Protein AF-A0A939WWM7-F1 (afdb_monomer)

Solvent-accessible surface area (backbone atoms only — not comparable to full-atom values): 6282 Å² total; per-residue (Å²): 135,84,80,82,73,58,100,66,80,83,61,87,81,67,61,42,78,47,67,44,63,43,90,88,46,61,88,65,40,37,91,85,28,70,45,48,96,34,52,83,84,66,81,53,96,76,61,86,87,79,91,80,84,64,72,83,59,48,59,60,50,53,58,55,54,50,64,67,56,76,75,67,77,90,77,80,84,76,83,79,77,84,83,83,85,86,86,131

Sequence (88 aa):
MEKEISPGEGRYHVELLIVGSNANNGANCGVSYANSNNEFGNSNTNIGARLTFYFEKINAMFASLQRLRVGQGKATEHACEPVSMEGI

Radius of gyration: 27.4 Å; Cα contacts (8 Å, |Δi|>4): 46; chains: 1; bounding box: 35×76×69 Å

Mean predicted aligned error: 17.47 Å

Structure (mmCIF, N/CA/C/O backbone):
data_AF-A0A939WWM7-F1
#
_entry.id   AF-A0A939WWM7-F1
#
loop_
_atom_site.group_PDB
_atom_site.id
_atom_site.type_symbol
_atom_site.label_atom_id
_atom_site.label_alt_id
_atom_site.label_comp_id
_atom_site.label_asym_id
_atom_site.label_entity_id
_atom_site.label_seq_id
_atom_site.pdbx_PDB_ins_code
_atom_site.Cartn_x
_atom_site.Cartn_y
_atom_site.Cartn_z
_atom_site.occupancy
_atom_site.B_iso_or_equiv
_atom_site.auth_seq_id
_atom_site.auth_comp_id
_atom_site.auth_asym_id
_atom_site.auth_atom_id
_atom_site.pdbx_PDB_model_num
ATOM 1 N N . MET A 1 1 ? -3.153 -35.614 31.224 1.00 44.78 1 MET A N 1
ATOM 2 C CA . MET A 1 1 ? -1.900 -34.961 30.798 1.00 44.78 1 MET A CA 1
ATOM 3 C C . MET A 1 1 ? -2.309 -33.631 30.202 1.00 44.78 1 MET A C 1
ATOM 5 O O . MET A 1 1 ? -2.840 -33.608 29.100 1.00 44.78 1 MET A O 1
ATOM 9 N N . GLU A 1 2 ? -2.223 -32.566 30.990 1.00 49.66 2 GLU A N 1
ATOM 10 C CA . GLU A 1 2 ? -2.532 -31.213 30.525 1.00 49.66 2 GLU A CA 1
ATOM 11 C C . GLU A 1 2 ? -1.347 -30.734 29.685 1.00 49.66 2 GLU A C 1
ATOM 13 O O . GLU A 1 2 ? -0.198 -30.846 30.113 1.00 49.66 2 GLU A O 1
ATOM 18 N N . LYS A 1 3 ? -1.609 -30.305 28.447 1.00 61.03 3 LYS A N 1
ATOM 19 C CA . LYS A 1 3 ? -0.574 -29.756 27.571 1.00 61.03 3 LYS A CA 1
ATOM 20 C C . LYS A 1 3 ? -0.290 -28.341 28.065 1.00 61.03 3 LYS A C 1
ATOM 22 O O . LYS A 1 3 ? -1.149 -27.473 27.941 1.00 61.03 3 LYS A O 1
ATOM 27 N N . GLU A 1 4 ? 0.880 -28.134 28.654 1.00 56.75 4 GLU A N 1
ATOM 28 C CA . GLU A 1 4 ? 1.364 -26.803 29.008 1.00 56.75 4 GLU A CA 1
ATOM 29 C C . GLU A 1 4 ? 1.530 -26.007 27.706 1.00 56.75 4 GLU A C 1
ATOM 31 O O . GLU A 1 4 ? 2.348 -26.343 26.849 1.00 56.75 4 GLU A O 1
ATOM 36 N N . ILE A 1 5 ? 0.651 -25.026 27.506 1.00 64.00 5 ILE A N 1
ATOM 37 C CA . ILE A 1 5 ? 0.673 -24.139 26.345 1.00 64.00 5 ILE A CA 1
ATOM 38 C C . ILE A 1 5 ? 1.782 -23.130 26.610 1.00 64.00 5 ILE A C 1
ATOM 40 O O . ILE A 1 5 ? 1.733 -22.390 27.596 1.00 64.00 5 ILE A O 1
ATOM 44 N N . SER A 1 6 ? 2.795 -23.118 25.749 1.00 61.16 6 SER A N 1
ATOM 45 C CA . SER A 1 6 ? 3.921 -22.198 25.884 1.00 61.16 6 SER A CA 1
ATOM 46 C C . SER A 1 6 ? 3.422 -20.740 25.887 1.00 61.16 6 SER A C 1
ATOM 48 O O . SER A 1 6 ? 2.441 -20.433 25.196 1.00 61.16 6 SER A O 1
ATOM 50 N N . PRO A 1 7 ? 4.047 -19.816 26.647 1.00 55.53 7 PRO A N 1
ATOM 51 C CA . PRO A 1 7 ? 3.652 -18.410 26.662 1.00 55.53 7 PRO A CA 1
ATOM 52 C C . PRO A 1 7 ? 3.882 -17.779 25.276 1.00 55.53 7 PRO A C 1
ATOM 54 O O . PRO A 1 7 ? 4.940 -17.234 24.981 1.00 55.53 7 PRO A O 1
ATOM 57 N N . GLY A 1 8 ? 2.886 -17.903 24.399 1.00 57.50 8 GLY A N 1
ATOM 58 C CA . GLY A 1 8 ? 2.960 -17.541 22.982 1.00 57.50 8 GLY A CA 1
ATOM 59 C C . GLY A 1 8 ? 1.923 -18.267 22.120 1.00 57.50 8 GLY A C 1
ATOM 60 O O . GLY A 1 8 ? 1.343 -17.658 21.229 1.00 57.50 8 GLY A O 1
ATOM 61 N N . GLU A 1 9 ? 1.585 -19.517 22.448 1.00 58.38 9 GLU A N 1
ATOM 62 C CA . GLU A 1 9 ? 0.667 -20.367 21.662 1.00 58.38 9 GLU A CA 1
ATOM 63 C C . GLU A 1 9 ? -0.829 -19.996 21.796 1.00 58.38 9 GLU A C 1
ATOM 65 O O . GLU A 1 9 ? -1.681 -20.627 21.177 1.00 58.38 9 GLU A O 1
ATOM 70 N N . GLY A 1 10 ? -1.168 -18.966 22.584 1.00 53.56 10 GLY A N 1
ATOM 71 C CA . GLY A 1 10 ? -2.546 -18.503 22.811 1.00 53.56 10 GLY A CA 1
ATOM 72 C C . GLY A 1 10 ? -2.868 -17.101 22.283 1.00 53.56 10 GLY A C 1
ATOM 73 O O . GLY A 1 10 ? -3.938 -16.571 22.584 1.00 53.56 10 GLY A O 1
ATOM 74 N N . ARG A 1 11 ? -1.954 -16.452 21.550 1.00 63.06 11 ARG A N 1
ATOM 75 C CA . ARG A 1 11 ? -2.196 -15.113 20.992 1.00 63.06 11 ARG A CA 1
ATOM 76 C C . ARG A 1 11 ? -2.729 -15.237 19.570 1.00 63.06 11 ARG A C 1
ATOM 78 O O . ARG A 1 11 ? -2.107 -15.877 18.730 1.00 63.06 11 ARG A O 1
ATOM 85 N N . TYR A 1 12 ? -3.863 -14.595 19.293 1.00 67.12 12 TYR A N 1
ATOM 86 C CA . TYR A 1 12 ? -4.309 -14.371 17.920 1.00 67.12 12 TYR A CA 1
ATOM 87 C C . TYR A 1 12 ? -3.235 -13.546 17.202 1.00 67.12 12 TYR A C 1
ATOM 89 O O . TYR A 1 12 ? -3.100 -12.347 17.446 1.00 67.12 12 TYR A O 1
ATOM 97 N N . HIS A 1 13 ? -2.436 -14.201 16.364 1.00 72.00 13 HIS A N 1
ATOM 98 C CA . HIS A 1 13 ? -1.497 -13.523 15.484 1.00 72.00 13 HIS A CA 1
ATOM 99 C C . HIS A 1 13 ? -2.292 -12.910 14.333 1.00 72.00 13 HIS A C 1
ATOM 101 O O . HIS A 1 13 ? -2.876 -13.619 13.515 1.00 72.00 13 HIS A O 1
ATOM 107 N N . VAL A 1 14 ? -2.375 -11.579 14.325 1.00 80.81 14 VAL A N 1
ATOM 108 C CA . VAL A 1 14 ? -3.021 -10.818 13.256 1.00 80.81 14 VAL A CA 1
ATOM 109 C C . VAL A 1 14 ? -1.946 -10.360 12.286 1.00 80.81 14 VAL A C 1
ATOM 111 O O . VAL A 1 14 ? -1.095 -9.536 12.619 1.00 80.81 14 VAL A O 1
ATOM 114 N N . GLU A 1 15 ? -2.016 -10.911 11.084 1.00 89.81 15 GLU A N 1
ATOM 115 C CA . GLU A 1 15 ? -1.141 -10.603 9.963 1.00 89.81 15 GLU A CA 1
ATOM 116 C C . GLU A 1 15 ? 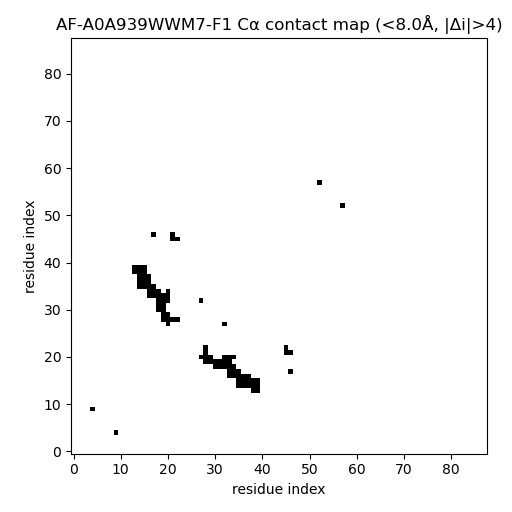-1.779 -9.552 9.044 1.00 89.81 15 GLU A C 1
ATOM 118 O O . GLU A 1 15 ? -2.970 -9.619 8.723 1.00 89.81 15 GLU A O 1
ATOM 123 N N . LEU A 1 16 ? -0.988 -8.567 8.615 1.00 89.38 16 LEU A N 1
ATOM 124 C CA . LEU A 1 16 ? -1.420 -7.518 7.699 1.00 89.38 16 LEU A CA 1
ATOM 125 C C . LEU A 1 16 ? -1.139 -7.926 6.249 1.00 89.38 16 LEU A C 1
ATOM 127 O O . LEU A 1 16 ? -0.001 -8.197 5.864 1.00 89.38 16 LEU A O 1
ATOM 131 N N . LEU A 1 17 ? -2.187 -7.903 5.425 1.00 91.62 17 LEU A N 1
ATOM 132 C CA . LEU A 1 17 ? -2.082 -8.204 4.003 1.00 91.62 17 LEU A CA 1
ATOM 133 C C . LEU A 1 17 ? -1.570 -6.995 3.213 1.00 91.62 17 LEU A C 1
ATOM 135 O O . LEU A 1 17 ? -2.205 -5.940 3.184 1.00 91.62 17 LEU A O 1
ATOM 139 N N . ILE A 1 18 ? -0.464 -7.181 2.500 1.00 93.06 18 ILE A N 1
ATOM 140 C CA . ILE A 1 18 ? 0.086 -6.211 1.551 1.00 93.06 18 ILE A CA 1
ATOM 141 C C . ILE A 1 18 ? -0.108 -6.751 0.140 1.00 93.06 18 ILE A C 1
ATOM 143 O O . ILE A 1 18 ? 0.266 -7.887 -0.151 1.00 93.06 18 ILE A O 1
ATOM 147 N N . VAL A 1 19 ? -0.671 -5.931 -0.746 1.00 93.31 19 VAL A N 1
ATOM 148 C CA . VAL A 1 19 ? -0.999 -6.309 -2.128 1.00 93.31 19 VAL A CA 1
ATOM 149 C C . VAL A 1 19 ? -0.214 -5.477 -3.141 1.00 93.31 19 VAL A C 1
ATOM 151 O O . VAL A 1 19 ? 0.137 -4.328 -2.877 1.00 93.31 19 VAL A O 1
ATOM 154 N N . GLY A 1 20 ? 0.060 -6.047 -4.316 1.00 91.75 20 GLY A N 1
ATOM 155 C CA . GLY A 1 20 ? 0.701 -5.344 -5.437 1.00 91.75 20 GLY A CA 1
ATOM 156 C C . GLY A 1 20 ? 2.235 -5.371 -5.470 1.00 91.75 20 GLY A C 1
ATOM 157 O O . GLY A 1 20 ? 2.801 -5.062 -6.516 1.00 91.75 20 GLY A O 1
ATOM 158 N N . SER A 1 21 ? 2.897 -5.841 -4.401 1.00 91.81 21 SER A N 1
ATOM 159 C CA . SER A 1 21 ? 4.358 -6.059 -4.327 1.00 91.81 21 SER A CA 1
ATOM 160 C C . SER A 1 21 ? 5.216 -4.780 -4.234 1.00 91.81 21 SER A C 1
ATOM 162 O O . SER A 1 21 ? 4.683 -3.680 -4.093 1.00 91.81 21 SER A O 1
ATOM 164 N N . ASN A 1 22 ? 6.548 -4.918 -4.270 1.00 92.06 22 ASN A N 1
ATOM 165 C CA . ASN A 1 22 ? 7.506 -3.804 -4.344 1.00 92.06 22 ASN A CA 1
ATOM 166 C C . ASN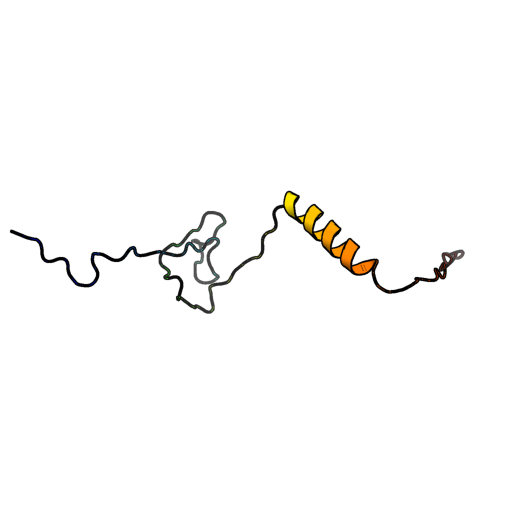 A 1 22 ? 8.607 -4.048 -5.400 1.00 92.06 22 ASN A C 1
ATOM 168 O O . ASN A 1 22 ? 8.676 -5.110 -6.012 1.00 92.06 22 ASN A O 1
ATOM 172 N N . ALA A 1 23 ? 9.487 -3.064 -5.621 1.00 91.50 23 ALA A N 1
ATOM 173 C CA . ALA A 1 23 ? 10.512 -3.115 -6.673 1.00 9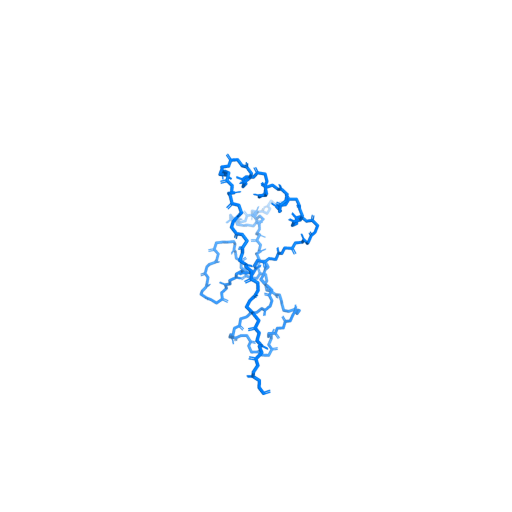1.50 23 ALA A CA 1
ATOM 174 C C . ALA A 1 23 ? 11.492 -4.303 -6.562 1.00 91.50 23 ALA A C 1
ATOM 176 O O . ALA A 1 23 ? 12.046 -4.734 -7.572 1.00 91.50 23 ALA A O 1
ATOM 177 N N . ASN A 1 24 ? 11.678 -4.867 -5.366 1.00 92.06 24 ASN A N 1
ATOM 178 C CA . ASN A 1 24 ? 12.599 -5.980 -5.126 1.00 92.06 24 ASN A CA 1
ATOM 179 C C . ASN A 1 24 ? 11.986 -7.345 -5.479 1.00 92.06 24 ASN A C 1
ATOM 181 O O . ASN A 1 24 ? 12.693 -8.350 -5.476 1.00 92.06 24 ASN A O 1
ATOM 185 N N . ASN A 1 25 ? 10.682 -7.412 -5.761 1.00 90.19 25 ASN A N 1
ATOM 186 C CA . ASN A 1 25 ? 9.980 -8.673 -5.987 1.00 90.19 25 ASN A CA 1
ATOM 187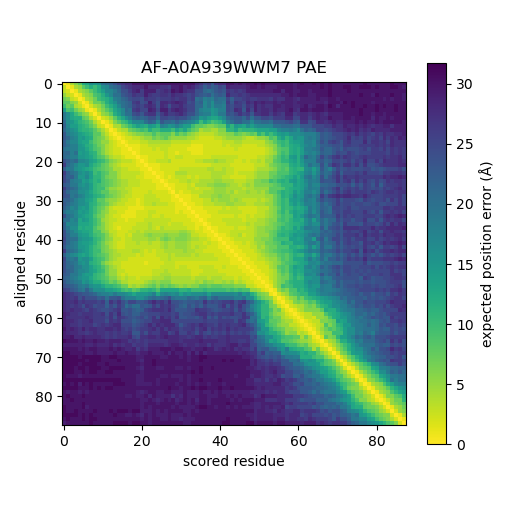 C C . ASN A 1 25 ? 10.081 -9.200 -7.432 1.00 90.19 25 ASN A C 1
ATOM 189 O O . ASN A 1 25 ? 9.701 -10.346 -7.682 1.00 90.19 25 ASN A O 1
ATOM 193 N N . GLY A 1 26 ? 10.620 -8.420 -8.376 1.00 93.12 26 GLY A N 1
ATOM 194 C CA . GLY A 1 26 ? 10.888 -8.868 -9.747 1.00 93.12 26 GLY A CA 1
ATOM 195 C C . GLY A 1 26 ? 9.654 -9.453 -10.447 1.00 93.12 26 GLY A C 1
ATOM 196 O O . GLY A 1 26 ? 8.608 -8.814 -10.515 1.00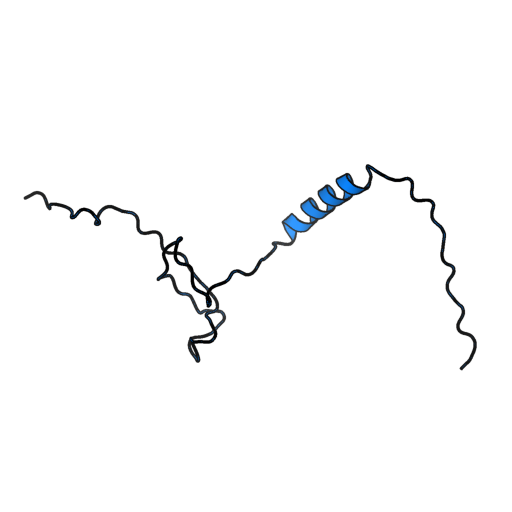 93.12 26 GLY A O 1
ATOM 197 N N . ALA A 1 27 ? 9.766 -10.683 -10.956 1.00 92.56 27 ALA A N 1
ATOM 198 C CA . ALA A 1 27 ? 8.674 -11.369 -11.657 1.00 92.56 27 ALA A CA 1
ATOM 199 C C . ALA A 1 27 ? 7.487 -11.761 -10.754 1.00 92.56 27 ALA A C 1
ATOM 201 O O . ALA A 1 27 ? 6.419 -12.078 -11.268 1.00 92.56 27 ALA A O 1
ATOM 202 N N . ASN A 1 28 ? 7.648 -11.720 -9.427 1.00 89.56 28 ASN A N 1
ATOM 203 C CA . ASN A 1 28 ? 6.548 -11.974 -8.494 1.00 89.56 28 ASN A CA 1
ATOM 204 C C . ASN A 1 28 ? 5.630 -10.751 -8.332 1.00 89.56 28 ASN A C 1
ATOM 206 O O . ASN A 1 28 ? 4.583 -10.852 -7.698 1.00 89.56 28 ASN A O 1
ATOM 210 N N . CYS A 1 29 ? 5.996 -9.592 -8.884 1.00 90.75 29 CYS A N 1
ATOM 211 C CA . CYS A 1 29 ? 5.131 -8.420 -8.903 1.00 90.75 29 CYS A CA 1
ATOM 212 C C . CYS A 1 29 ? 3.868 -8.667 -9.738 1.00 90.75 29 CYS A C 1
ATOM 214 O O . CYS A 1 29 ? 3.921 -9.266 -10.810 1.00 90.75 29 CYS A O 1
ATOM 216 N N . GLY A 1 30 ? 2.728 -8.133 -9.296 1.00 90.38 30 GLY A N 1
ATOM 217 C CA . GLY A 1 30 ? 1.498 -8.200 -10.080 1.00 90.38 30 GLY A CA 1
ATOM 218 C C . GLY A 1 30 ? 0.249 -7.806 -9.305 1.00 90.38 30 GLY A C 1
ATOM 219 O O . GLY A 1 30 ? 0.255 -7.715 -8.079 1.00 90.38 30 GLY A O 1
ATOM 220 N N . VAL A 1 31 ? -0.849 -7.608 -10.038 1.00 88.50 31 VAL A N 1
ATOM 221 C CA . VAL A 1 31 ? -2.163 -7.233 -9.478 1.00 88.50 31 VAL A CA 1
ATOM 222 C C . VAL A 1 31 ? -2.739 -8.280 -8.523 1.00 88.50 31 VAL A C 1
ATOM 224 O O . VAL A 1 31 ? -3.507 -7.934 -7.633 1.00 88.50 31 VAL A O 1
ATOM 227 N N . SER A 1 32 ? -2.331 -9.539 -8.684 1.00 91.00 32 SER A N 1
ATOM 228 C CA . SER A 1 32 ? -2.753 -10.658 -7.837 1.00 91.00 32 SER A CA 1
ATOM 229 C C . SER A 1 32 ? -1.740 -11.001 -6.742 1.00 91.00 32 SER A C 1
ATOM 231 O O . SER A 1 32 ? -1.956 -11.954 -5.999 1.00 91.00 32 SER A O 1
ATOM 233 N N . TYR A 1 33 ? -0.622 -10.272 -6.642 1.00 93.19 33 TYR A N 1
ATOM 234 C CA . TYR A 1 33 ? 0.373 -10.531 -5.605 1.00 93.19 33 TYR A CA 1
ATOM 235 C C . TYR A 1 33 ? -0.148 -10.080 -4.241 1.00 93.19 33 TYR A C 1
ATOM 237 O O . TYR A 1 33 ? -0.582 -8.934 -4.089 1.00 93.19 33 TYR A O 1
ATOM 245 N N . ALA A 1 34 ? -0.030 -10.958 -3.247 1.00 92.12 34 ALA A N 1
ATOM 246 C CA . ALA A 1 34 ? -0.417 -10.698 -1.872 1.00 92.12 34 ALA A CA 1
ATOM 247 C C . ALA A 1 34 ? 0.577 -11.353 -0.901 1.00 92.12 34 ALA A C 1
ATOM 249 O O . ALA A 1 34 ? 1.026 -12.475 -1.127 1.00 92.12 34 ALA A O 1
ATOM 250 N N . ASN A 1 35 ? 0.921 -10.649 0.175 1.00 90.81 35 ASN A N 1
ATOM 251 C CA . ASN A 1 35 ? 1.835 -11.115 1.216 1.00 90.81 35 ASN A CA 1
ATOM 252 C C . ASN A 1 35 ? 1.254 -10.798 2.600 1.00 90.81 35 ASN A C 1
ATOM 254 O O . ASN A 1 35 ? 1.022 -9.625 2.897 1.00 90.81 35 ASN A O 1
ATOM 258 N N . SER A 1 36 ? 1.035 -11.821 3.431 1.00 91.50 36 SER A N 1
ATOM 259 C CA . SER A 1 36 ? 0.521 -11.680 4.802 1.00 91.50 36 SER A CA 1
ATOM 260 C C . SER A 1 36 ? 1.609 -11.712 5.876 1.00 91.50 36 SER A C 1
ATOM 262 O O . SER A 1 36 ? 1.315 -11.451 7.030 1.00 91.50 36 SER A O 1
ATOM 264 N N . ASN A 1 37 ? 2.875 -11.950 5.531 1.00 90.69 37 ASN A N 1
ATOM 265 C CA . ASN A 1 37 ? 3.956 -12.099 6.509 1.00 90.69 37 ASN A CA 1
ATOM 266 C C . ASN A 1 37 ? 4.437 -10.744 7.075 1.00 90.69 37 ASN A C 1
ATOM 268 O O . ASN A 1 37 ? 5.590 -10.351 6.894 1.00 90.69 37 ASN A O 1
ATOM 272 N N . ASN A 1 38 ? 3.528 -9.979 7.679 1.00 87.94 38 ASN A N 1
ATOM 273 C CA . ASN A 1 38 ? 3.784 -8.682 8.291 1.00 87.94 38 ASN A CA 1
ATOM 274 C C . ASN A 1 38 ? 2.914 -8.515 9.536 1.00 87.94 38 ASN A C 1
ATOM 276 O O . ASN A 1 38 ? 1.692 -8.624 9.469 1.00 87.94 38 ASN A O 1
ATOM 280 N N . GLU A 1 39 ? 3.531 -8.165 10.659 1.00 89.81 39 GLU A N 1
ATOM 281 C CA . GLU A 1 39 ? 2.801 -7.675 11.828 1.00 89.81 39 GLU A CA 1
ATOM 282 C C . GLU A 1 39 ? 2.338 -6.226 11.608 1.00 89.81 39 GLU A C 1
ATOM 284 O O . GLU A 1 39 ? 2.943 -5.480 10.837 1.00 89.81 39 GLU A O 1
ATOM 289 N N . PHE A 1 40 ? 1.303 -5.781 12.329 1.00 86.50 40 PHE A N 1
ATOM 290 C CA . PHE A 1 40 ? 0.766 -4.415 12.201 1.00 86.50 40 PHE A CA 1
ATOM 291 C C . PHE A 1 40 ? 1.806 -3.314 12.488 1.00 86.50 40 PHE A C 1
ATOM 293 O O . PHE A 1 40 ? 1.727 -2.223 11.931 1.00 86.50 40 PHE A O 1
ATOM 300 N N . GLY A 1 41 ? 2.781 -3.595 13.359 1.00 87.44 41 GLY A N 1
ATOM 301 C CA . GLY A 1 41 ? 3.873 -2.677 13.691 1.00 87.44 41 GLY A CA 1
ATOM 302 C C . GLY A 1 41 ? 5.063 -2.729 12.730 1.00 87.44 41 GLY A C 1
ATOM 303 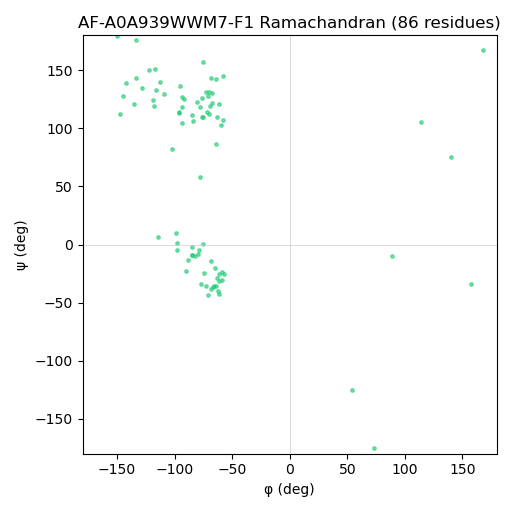O O . GLY A 1 41 ? 6.019 -1.979 12.924 1.00 87.44 41 GLY A O 1
ATOM 304 N N . ASN A 1 42 ? 5.039 -3.607 11.722 1.00 87.31 42 ASN A N 1
ATOM 305 C CA . ASN A 1 42 ? 6.138 -3.724 10.775 1.00 87.31 42 ASN A CA 1
ATOM 306 C C . ASN A 1 42 ? 6.207 -2.473 9.890 1.00 87.31 42 ASN A C 1
ATOM 308 O O . ASN A 1 42 ? 5.275 -2.164 9.148 1.00 87.31 42 ASN A O 1
ATOM 312 N N . SER A 1 43 ? 7.332 -1.767 9.960 1.00 90.25 43 SER A N 1
ATOM 313 C CA . SER A 1 43 ? 7.598 -0.577 9.163 1.00 90.25 43 SER A CA 1
ATOM 314 C C . SER A 1 43 ? 8.808 -0.834 8.279 1.00 90.25 43 SER A C 1
ATOM 316 O O . SER A 1 43 ? 9.906 -1.100 8.767 1.00 90.25 43 SER A O 1
ATOM 318 N N . ASN A 1 44 ? 8.603 -0.765 6.967 1.00 91.19 44 ASN A N 1
ATOM 319 C CA . ASN A 1 44 ? 9.648 -0.975 5.977 1.00 91.19 44 ASN A CA 1
ATOM 320 C C . ASN A 1 44 ? 9.585 0.126 4.920 1.00 91.19 44 ASN A C 1
ATOM 322 O O . ASN A 1 44 ? 8.504 0.547 4.513 1.00 91.19 44 ASN A O 1
ATOM 326 N N . THR A 1 45 ? 10.744 0.559 4.433 1.00 94.12 45 THR A N 1
ATOM 327 C CA . THR A 1 45 ? 10.866 1.609 3.414 1.00 94.12 45 THR A CA 1
ATOM 328 C C . THR A 1 45 ? 10.264 1.215 2.067 1.00 94.12 45 THR A C 1
ATOM 330 O O . THR A 1 45 ? 9.950 2.088 1.261 1.00 94.12 45 THR A O 1
ATOM 333 N N . ASN A 1 46 ? 10.086 -0.083 1.811 1.00 91.50 46 ASN A N 1
ATOM 334 C CA . ASN A 1 46 ? 9.502 -0.611 0.578 1.00 91.50 46 ASN A CA 1
ATOM 335 C C . ASN A 1 46 ? 8.011 -0.980 0.699 1.00 91.50 46 ASN A C 1
ATOM 337 O O . ASN A 1 46 ? 7.463 -1.603 -0.213 1.00 91.50 46 ASN A O 1
ATOM 341 N N . ILE A 1 47 ? 7.361 -0.602 1.802 1.00 91.62 47 ILE A N 1
ATOM 342 C CA . ILE A 1 47 ? 5.933 -0.798 2.051 1.00 91.62 47 ILE A CA 1
ATOM 343 C C . ILE A 1 47 ? 5.268 0.577 2.161 1.00 91.62 47 ILE A C 1
ATOM 345 O O . ILE A 1 47 ? 5.743 1.463 2.865 1.00 91.62 47 ILE A O 1
ATOM 349 N N . GLY A 1 48 ? 4.143 0.753 1.470 1.00 90.88 48 GLY A N 1
ATOM 350 C CA . GLY A 1 48 ? 3.345 1.976 1.515 1.00 90.88 48 GLY A CA 1
ATOM 351 C C . GLY A 1 48 ? 1.864 1.693 1.282 1.00 90.88 48 GLY A C 1
ATOM 352 O O . GLY A 1 48 ? 1.465 0.552 1.055 1.00 90.88 48 GLY A O 1
ATOM 353 N N . ALA A 1 49 ? 1.041 2.741 1.323 1.00 90.56 49 ALA A N 1
ATOM 354 C CA . ALA A 1 49 ? -0.403 2.647 1.128 1.00 90.56 49 ALA A CA 1
ATOM 355 C C . ALA A 1 49 ? -0.873 3.532 -0.032 1.00 90.56 49 ALA A C 1
ATOM 357 O O . ALA A 1 49 ? -0.298 4.584 -0.311 1.00 90.56 49 ALA A O 1
ATOM 358 N N . ARG A 1 50 ? -1.957 3.116 -0.694 1.00 89.75 50 ARG A N 1
ATOM 359 C CA . ARG A 1 50 ? -2.626 3.883 -1.750 1.00 89.75 50 ARG A CA 1
ATOM 360 C C . ARG A 1 50 ? -4.053 4.187 -1.325 1.00 89.75 50 ARG A C 1
ATOM 362 O O . ARG A 1 50 ? -4.820 3.270 -1.040 1.00 89.75 50 ARG A O 1
ATOM 369 N N . LEU A 1 51 ? -4.415 5.464 -1.311 1.00 89.06 51 LEU A N 1
ATOM 370 C CA . LEU A 1 51 ? -5.774 5.884 -0.993 1.00 89.06 51 LEU A CA 1
ATOM 371 C C . LEU A 1 51 ? -6.729 5.492 -2.130 1.00 89.06 51 LEU A C 1
ATOM 373 O O . LEU A 1 51 ? -6.448 5.762 -3.295 1.00 89.06 51 LEU A O 1
ATOM 377 N N . THR A 1 52 ? -7.850 4.858 -1.788 1.00 83.56 52 THR A N 1
ATOM 378 C CA . THR A 1 52 ? -8.907 4.475 -2.736 1.00 83.56 52 THR A CA 1
ATOM 379 C C . THR A 1 52 ? -10.248 4.979 -2.219 1.00 83.56 52 THR A C 1
ATOM 381 O O . THR A 1 52 ? -10.554 4.820 -1.038 1.00 83.56 52 THR A O 1
ATOM 384 N N . PHE A 1 53 ? -11.053 5.578 -3.098 1.00 81.19 53 PHE A N 1
ATOM 385 C CA . PHE A 1 53 ? -12.382 6.085 -2.767 1.00 81.19 53 PHE A CA 1
ATOM 386 C C . PHE A 1 53 ? -13.464 5.278 -3.481 1.00 81.19 53 PHE A C 1
ATOM 388 O O . PHE A 1 53 ? -13.336 4.958 -4.660 1.00 81.19 53 PHE A O 1
ATOM 395 N N . TYR A 1 54 ? -14.561 5.014 -2.777 1.00 74.75 54 TYR A N 1
ATOM 396 C CA . TYR A 1 54 ? -15.783 4.475 -3.366 1.00 74.75 54 TYR A CA 1
ATOM 397 C C . TYR A 1 54 ? -16.706 5.644 -3.729 1.00 74.75 54 TYR A C 1
ATOM 399 O O . TYR A 1 54 ? -17.105 6.416 -2.852 1.00 74.75 54 TYR A O 1
AT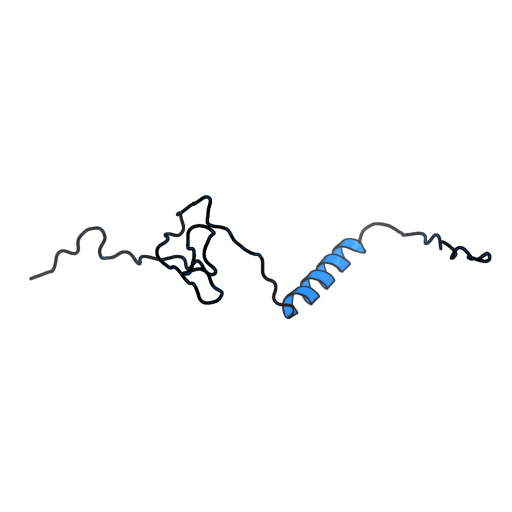OM 407 N N . PHE A 1 55 ? -17.019 5.791 -5.020 1.00 63.62 55 PHE A N 1
ATOM 408 C CA . PHE A 1 55 ? -17.696 6.968 -5.584 1.00 63.62 55 PHE A CA 1
ATOM 409 C C . PHE A 1 55 ? -19.059 7.296 -4.948 1.00 63.62 55 PHE A C 1
ATOM 411 O O . PHE A 1 55 ? -19.421 8.468 -4.882 1.00 63.62 55 PHE A O 1
ATOM 418 N N . GLU A 1 56 ? -19.774 6.327 -4.369 1.00 62.03 56 GLU A N 1
ATOM 419 C CA . GLU A 1 56 ? -21.039 6.589 -3.661 1.00 62.03 56 GLU A CA 1
ATOM 420 C C . GLU A 1 56 ? -20.881 7.518 -2.442 1.00 62.03 56 GLU A C 1
ATOM 422 O O . GLU A 1 56 ? -21.768 8.315 -2.140 1.00 62.03 56 GLU A O 1
ATOM 427 N N . LYS A 1 57 ? -19.728 7.486 -1.759 1.00 58.12 57 LYS A N 1
ATOM 428 C CA . LYS A 1 57 ? -19.462 8.317 -0.568 1.00 58.12 57 LYS A CA 1
ATOM 429 C C . LYS A 1 57 ? -18.879 9.692 -0.898 1.00 58.12 57 LYS A C 1
ATOM 431 O O . LYS A 1 57 ? -18.859 10.577 -0.044 1.00 58.12 57 LYS A O 1
ATOM 436 N N . ILE A 1 58 ? -18.432 9.894 -2.136 1.00 61.00 58 ILE A N 1
ATOM 437 C CA . ILE A 1 58 ? -17.824 11.150 -2.585 1.00 61.00 58 ILE A CA 1
ATOM 438 C C . ILE A 1 58 ? -18.888 12.251 -2.728 1.00 61.00 58 ILE A C 1
ATOM 440 O O . ILE A 1 58 ? -18.639 13.387 -2.330 1.00 61.00 58 ILE A O 1
ATOM 444 N N . ASN A 1 59 ? -20.106 11.917 -3.166 1.00 58.06 59 ASN A N 1
ATOM 445 C CA . ASN A 1 59 ? -21.212 12.882 -3.259 1.00 58.06 59 ASN A CA 1
ATOM 446 C C . ASN A 1 59 ? -21.610 13.460 -1.889 1.00 58.06 59 ASN A C 1
ATOM 448 O O . ASN A 1 59 ? -21.832 14.665 -1.762 1.00 58.06 59 ASN A O 1
ATOM 452 N N . ALA A 1 60 ? -21.633 12.629 -0.841 1.00 59.06 60 ALA A N 1
ATOM 453 C CA . ALA A 1 60 ? -21.911 13.078 0.525 1.00 59.06 60 ALA A CA 1
ATOM 454 C C . ALA A 1 60 ? -20.812 14.012 1.064 1.00 59.06 60 ALA A C 1
ATOM 456 O O . ALA A 1 60 ? -21.103 14.981 1.771 1.00 59.06 60 ALA A O 1
ATOM 457 N N . MET A 1 61 ? -19.555 13.753 0.693 1.00 61.78 61 MET A N 1
ATOM 458 C CA . MET A 1 61 ? -18.399 14.570 1.061 1.00 61.78 61 MET A CA 1
ATOM 459 C C . MET A 1 61 ? -18.395 15.921 0.323 1.00 61.78 61 MET A C 1
ATOM 461 O O . MET A 1 61 ? -18.211 16.957 0.956 1.00 61.78 61 MET A O 1
ATOM 465 N N . PHE A 1 62 ? -18.700 15.959 -0.981 1.00 61.69 62 PHE A N 1
ATOM 466 C CA . PHE A 1 62 ? -18.870 17.220 -1.721 1.00 61.69 62 PHE A CA 1
ATOM 467 C C . PHE A 1 62 ? -20.025 18.072 -1.174 1.00 61.69 62 PHE A C 1
ATOM 469 O O . PHE A 1 62 ? -19.853 19.277 -0.993 1.00 61.69 62 PHE A O 1
ATOM 476 N N . ALA A 1 63 ? -21.168 17.464 -0.839 1.00 59.28 63 ALA A N 1
ATOM 477 C CA . ALA A 1 63 ? -22.310 18.174 -0.258 1.00 59.28 63 ALA A CA 1
ATOM 478 C C . ALA A 1 63 ? -21.994 18.787 1.122 1.00 59.28 63 ALA A C 1
ATOM 480 O O . ALA A 1 63 ? -22.454 19.885 1.445 1.00 59.28 63 ALA A O 1
ATOM 481 N N . SER A 1 64 ? -21.180 18.109 1.936 1.00 57.50 64 SER A N 1
ATOM 482 C CA . SER A 1 64 ? -20.736 18.623 3.239 1.00 57.50 64 SER A CA 1
ATOM 483 C C . SER A 1 64 ? -19.632 19.685 3.115 1.00 57.50 64 SER A C 1
ATOM 485 O O . SER A 1 64 ? -19.664 20.673 3.850 1.00 57.50 64 SER A O 1
ATOM 487 N N . LEU A 1 65 ? -18.739 19.580 2.125 1.00 56.44 65 LEU A N 1
ATOM 488 C CA . LEU A 1 65 ? -17.757 20.622 1.779 1.00 56.44 65 LEU A CA 1
ATOM 489 C C . LEU A 1 65 ? -18.404 21.901 1.215 1.00 56.44 65 LEU A C 1
ATOM 491 O O . LEU A 1 65 ? -17.942 23.001 1.518 1.00 56.44 65 LEU A O 1
ATOM 495 N N . GLN A 1 66 ? -19.482 21.791 0.433 1.00 54.84 66 GLN A N 1
ATOM 496 C CA . GLN A 1 66 ? -20.213 22.950 -0.098 1.00 54.84 66 GLN A CA 1
ATOM 497 C C . GLN A 1 66 ? -20.952 23.725 1.003 1.00 54.84 66 GLN A C 1
ATOM 499 O O . GLN A 1 66 ? -20.908 24.953 1.009 1.00 54.84 66 GLN A O 1
ATOM 504 N N . ARG A 1 67 ? -21.542 23.041 1.995 1.00 50.38 67 ARG A N 1
ATOM 505 C CA . ARG A 1 67 ? -22.165 23.699 3.165 1.00 50.38 67 ARG A CA 1
ATOM 506 C C . ARG A 1 67 ? -21.165 24.474 4.029 1.00 50.38 67 ARG A C 1
ATOM 508 O O . ARG A 1 67 ? -21.539 25.479 4.621 1.00 50.38 67 ARG A O 1
ATOM 515 N N . LEU A 1 68 ? -19.902 24.050 4.056 1.00 47.56 68 LEU A N 1
ATOM 516 C CA . LEU A 1 68 ? -18.810 24.759 4.734 1.00 47.56 68 LEU A CA 1
ATOM 517 C C . LEU A 1 68 ? -18.348 26.023 3.986 1.00 47.56 68 LEU A C 1
ATOM 519 O O . LEU A 1 68 ? -17.835 26.941 4.618 1.00 47.56 68 LEU A O 1
ATOM 523 N N . ARG A 1 69 ? -18.547 26.105 2.661 1.00 51.72 69 ARG A N 1
ATOM 524 C CA . ARG A 1 69 ? -18.131 27.263 1.844 1.00 51.72 69 ARG A CA 1
ATOM 525 C C . ARG A 1 69 ? -19.185 28.367 1.719 1.00 51.72 69 ARG A C 1
ATOM 527 O O . ARG A 1 69 ? -18.812 29.507 1.489 1.00 51.72 69 ARG A O 1
ATOM 534 N N . VAL A 1 70 ? -20.474 28.077 1.916 1.00 50.28 70 VAL A N 1
ATOM 535 C CA . VAL A 1 70 ? -21.551 29.095 1.815 1.00 50.28 70 VAL A CA 1
ATOM 536 C C . VAL A 1 70 ? -21.649 29.983 3.076 1.00 50.28 70 VAL A C 1
ATOM 538 O O . VAL A 1 70 ? -22.395 30.955 3.105 1.00 50.28 70 VAL A O 1
ATOM 541 N N . GLY A 1 71 ? -20.867 29.700 4.124 1.00 51.22 71 GLY A N 1
ATOM 542 C CA . GLY A 1 71 ? -20.911 30.439 5.392 1.00 51.22 71 GLY A CA 1
ATOM 543 C C . GLY A 1 71 ? -20.081 31.726 5.472 1.00 51.22 71 GLY A C 1
ATOM 544 O O . GLY A 1 71 ? -20.211 32.440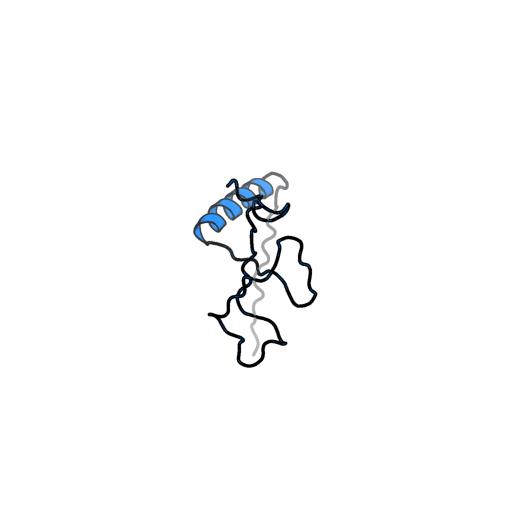 6.465 1.00 51.22 71 GLY A O 1
ATOM 545 N N . GLN A 1 72 ? -19.217 32.043 4.502 1.00 49.22 72 GLN A N 1
ATOM 546 C CA . GLN A 1 72 ? -18.350 33.229 4.565 1.00 49.22 72 GLN A CA 1
ATOM 547 C C . GLN A 1 72 ? -18.107 33.809 3.163 1.00 49.22 72 GLN A C 1
ATOM 549 O O . GLN A 1 72 ? -17.400 33.214 2.357 1.00 49.22 72 GLN A O 1
ATOM 554 N N . GLY A 1 73 ? -18.648 35.003 2.904 1.00 43.31 73 GLY A N 1
ATOM 555 C CA . GLY A 1 73 ? -18.229 35.863 1.793 1.00 43.31 73 GLY A CA 1
ATOM 556 C C . GLY A 1 73 ? -19.289 36.078 0.716 1.00 43.31 73 GLY A C 1
ATOM 557 O O . GLY A 1 73 ? -19.525 35.223 -0.130 1.00 43.31 73 GLY A O 1
ATOM 558 N N . LYS A 1 74 ? -19.891 37.274 0.713 1.00 46.50 74 LYS A N 1
ATOM 559 C CA . LYS A 1 74 ? -20.591 37.827 -0.452 1.00 46.50 74 LYS A CA 1
ATOM 560 C C . LYS A 1 74 ? -19.591 37.909 -1.613 1.00 46.50 74 LYS A C 1
ATOM 562 O O . LYS A 1 74 ? -18.704 38.756 -1.577 1.00 46.50 74 LYS A O 1
ATOM 567 N N . ALA A 1 75 ? -19.717 37.044 -2.613 1.00 43.91 75 ALA A N 1
ATOM 568 C CA . ALA A 1 75 ? -18.972 37.177 -3.858 1.00 43.91 75 ALA A CA 1
ATOM 569 C C . ALA A 1 75 ? -19.730 38.148 -4.774 1.00 43.91 75 ALA A C 1
ATOM 571 O O . ALA A 1 75 ? -20.797 37.826 -5.287 1.00 43.91 75 ALA A O 1
ATOM 572 N N . THR A 1 76 ? -19.211 39.363 -4.934 1.00 45.69 76 THR A N 1
ATOM 573 C CA . THR A 1 76 ? -19.572 40.238 -6.053 1.00 45.69 76 THR A CA 1
ATOM 574 C C . THR A 1 76 ? -18.948 39.656 -7.316 1.00 45.69 76 THR A C 1
ATOM 576 O O . THR A 1 76 ? -17.723 39.593 -7.425 1.00 45.69 76 THR A O 1
ATOM 579 N N . GLU A 1 77 ? -19.781 39.196 -8.243 1.00 46.91 77 GLU A N 1
ATOM 580 C CA . GLU A 1 77 ? -19.346 38.701 -9.545 1.00 46.91 77 GLU A CA 1
ATOM 581 C C . GLU A 1 77 ? -18.839 39.876 -10.391 1.00 46.91 77 GLU A C 1
ATOM 583 O O . GLU A 1 77 ? -19.608 40.746 -10.791 1.00 46.91 77 GLU A O 1
ATOM 588 N N . HIS A 1 78 ? -17.536 39.909 -10.668 1.00 39.22 78 HIS A N 1
ATOM 589 C CA . HIS A 1 78 ? -17.013 40.644 -11.815 1.00 39.22 78 HIS A CA 1
ATOM 590 C C . HIS A 1 78 ? -16.918 39.657 -12.976 1.00 39.22 78 HIS A C 1
ATOM 592 O O . HIS A 1 78 ? -16.043 38.791 -13.001 1.00 39.22 78 HIS A O 1
ATOM 598 N N . ALA A 1 79 ? -17.862 39.768 -13.908 1.00 41.38 79 ALA A N 1
ATOM 599 C CA . ALA A 1 79 ? -17.832 39.046 -15.168 1.00 41.38 79 ALA A CA 1
ATOM 600 C C . ALA A 1 79 ? -16.584 39.469 -15.961 1.00 41.38 79 ALA A C 1
ATOM 602 O O . ALA A 1 79 ? -16.393 40.648 -16.252 1.00 41.38 79 ALA A O 1
ATOM 603 N N . CYS A 1 80 ? -15.719 38.507 -16.277 1.00 38.22 80 CYS A N 1
ATOM 604 C CA . CYS A 1 80 ? -14.653 38.69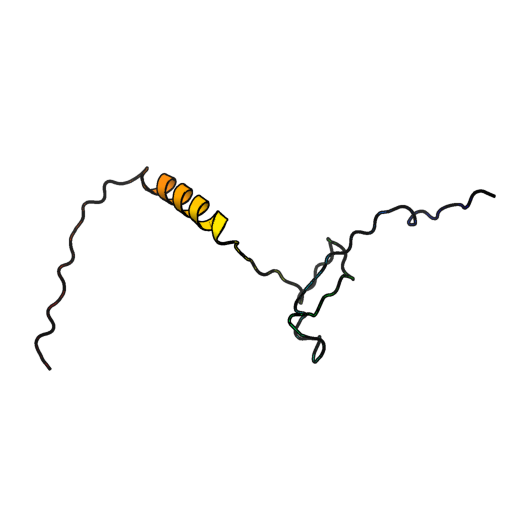0 -17.253 1.00 38.22 80 CYS A CA 1
ATOM 605 C C . CYS A 1 80 ? -15.263 38.406 -18.630 1.00 38.22 80 CYS A C 1
ATOM 607 O O . CYS A 1 80 ? -15.667 37.272 -18.895 1.00 38.22 80 CYS A O 1
ATOM 609 N N . GLU A 1 81 ? -15.408 39.432 -19.467 1.00 44.09 81 GLU A N 1
ATOM 610 C CA . GLU A 1 81 ? -15.899 39.252 -20.834 1.00 44.09 81 GLU A CA 1
ATOM 611 C C . GLU A 1 81 ? -14.862 38.499 -21.691 1.00 44.09 81 GLU A C 1
ATOM 613 O O . GLU A 1 81 ? -13.654 38.688 -21.512 1.00 44.09 81 GLU A O 1
ATOM 618 N N . PRO A 1 82 ? -15.299 37.618 -22.609 1.00 53.88 82 PRO A N 1
ATOM 619 C CA . PRO A 1 82 ? -14.392 36.850 -23.452 1.00 53.88 82 PRO A CA 1
ATOM 620 C C . PRO A 1 82 ? -13.657 37.759 -24.447 1.00 53.88 82 PRO A C 1
ATOM 622 O O . PRO A 1 82 ? -14.270 38.544 -25.166 1.00 53.88 82 PRO A O 1
ATOM 625 N N . VAL A 1 83 ? -12.331 37.617 -24.516 1.00 60.34 83 VAL A N 1
ATOM 626 C CA . VAL A 1 83 ? -11.478 38.320 -25.485 1.00 60.34 83 VAL A CA 1
ATOM 627 C C . VAL A 1 83 ? -11.784 37.805 -26.897 1.00 60.34 83 VAL A C 1
ATOM 629 O O . VAL A 1 83 ? -11.648 36.607 -27.158 1.00 60.34 83 VAL A O 1
ATOM 632 N N . SER A 1 84 ? -12.191 38.693 -27.809 1.00 51.16 84 SER A N 1
ATOM 633 C CA . SER A 1 84 ? -12.354 38.374 -29.229 1.00 51.16 84 SER A CA 1
ATOM 634 C C . SER A 1 84 ? -10.985 38.185 -29.890 1.00 51.16 84 SER A C 1
ATOM 636 O O . SER A 1 84 ? -10.099 39.029 -29.786 1.00 51.16 84 SER A O 1
ATOM 638 N N . MET A 1 85 ? -10.798 37.057 -30.574 1.00 53.00 85 MET A N 1
ATOM 639 C CA . MET A 1 85 ? -9.638 36.808 -31.435 1.00 53.00 85 MET A CA 1
ATOM 640 C C . MET A 1 85 ? -10.075 37.003 -32.887 1.00 53.00 85 MET A C 1
ATOM 642 O O . MET A 1 85 ? -10.411 36.039 -33.570 1.00 53.00 85 MET A O 1
ATOM 646 N N . GLU A 1 86 ? -10.104 38.252 -33.349 1.00 47.72 86 GLU A N 1
ATOM 647 C CA . GLU A 1 86 ? -10.083 38.545 -34.784 1.00 47.72 86 GLU A CA 1
ATOM 648 C C . GLU A 1 86 ? -8.638 38.839 -35.196 1.00 47.72 86 GLU A C 1
ATOM 650 O O . GLU A 1 86 ? -8.049 39.825 -34.754 1.00 47.72 86 GLU A O 1
ATOM 655 N N . GLY A 1 87 ? -8.066 37.965 -36.028 1.00 48.75 87 GLY A N 1
ATOM 656 C CA . GLY A 1 87 ? -6.772 38.196 -36.672 1.00 48.75 87 GLY A CA 1
ATOM 657 C C . GLY A 1 87 ? -5.871 36.964 -36.747 1.00 48.75 87 GLY A C 1
ATOM 658 O O . GLY A 1 87 ? -4.880 36.890 -36.024 1.00 48.75 87 GLY A O 1
ATOM 659 N N . ILE A 1 88 ? -6.189 36.035 -37.653 1.00 45.56 88 ILE A N 1
ATOM 660 C CA . ILE A 1 88 ? -5.197 35.224 -38.383 1.00 45.56 88 ILE A CA 1
ATOM 661 C C . ILE A 1 88 ? -5.508 35.383 -39.867 1.00 45.56 88 ILE A C 1
ATOM 663 O O . ILE A 1 88 ? -6.704 35.246 -40.212 1.00 45.56 88 ILE A O 1
#

Foldseek 3Di:
DDPDQPPPNPDDQFFDKDAQFFPVCPPLGDRGRIDRPDGPPDDDPRDDDDDDDDVVCVVVVVVVVVVVVVPDDDDDDDDDDDDDDDDD

pLDDT: mean 70.53, std 18.96, range [38.22, 94.12]

Secondary structure (DSSP, 8-state):
------TTTTS---BPPEES--GGGGGG-STT-EE---BTT---TT--------HHHHHHHHHHHHHHHTTS--------PPPP----